Protein AF-A0A954BVI4-F1 (afdb_monomer_lite)

Structure (mmCIF, N/CA/C/O backbone):
data_AF-A0A954BVI4-F1
#
_entry.id   AF-A0A954BVI4-F1
#
loop_
_atom_site.group_PDB
_atom_site.id
_atom_site.type_symbol
_atom_site.label_atom_id
_atom_site.label_alt_id
_atom_site.label_comp_id
_atom_site.label_asym_id
_atom_site.label_entity_id
_atom_site.label_seq_id
_atom_site.pdbx_PDB_ins_code
_atom_site.Cartn_x
_atom_site.Cartn_y
_atom_site.Cartn_z
_atom_site.occupancy
_atom_site.B_iso_or_equiv
_atom_site.auth_seq_id
_atom_site.auth_comp_id
_atom_site.auth_asym_id
_atom_site.auth_atom_id
_atom_site.pdbx_PDB_model_num
ATOM 1 N N . MET A 1 1 ? 35.755 -20.257 39.448 1.00 39.72 1 MET A N 1
ATOM 2 C CA . MET A 1 1 ? 34.969 -21.133 38.552 1.00 39.72 1 MET A CA 1
ATOM 3 C C . MET A 1 1 ? 34.171 -20.247 37.607 1.00 39.72 1 MET A C 1
ATOM 5 O O . MET A 1 1 ? 33.246 -19.582 38.050 1.00 39.72 1 MET A O 1
ATOM 9 N N . ALA A 1 2 ? 34.611 -20.132 36.353 1.00 37.56 2 ALA A N 1
ATOM 10 C CA . ALA A 1 2 ? 34.016 -19.252 35.348 1.00 37.56 2 ALA A CA 1
ATOM 11 C C . ALA A 1 2 ? 32.856 -19.967 34.639 1.00 37.56 2 ALA A C 1
ATOM 13 O O . ALA A 1 2 ? 33.039 -21.068 34.125 1.00 37.56 2 ALA A O 1
ATOM 14 N N . ASN A 1 3 ? 31.670 -19.355 34.627 1.00 36.41 3 ASN A N 1
ATOM 15 C CA . ASN A 1 3 ? 30.489 -19.883 33.948 1.00 36.41 3 ASN A CA 1
ATOM 16 C C . ASN A 1 3 ? 30.244 -19.095 32.653 1.00 36.41 3 ASN A C 1
ATOM 18 O O . ASN A 1 3 ? 29.605 -18.041 32.648 1.00 36.41 3 ASN A O 1
ATOM 22 N N . THR A 1 4 ? 30.805 -19.603 31.559 1.00 42.97 4 THR A N 1
ATOM 23 C CA . THR A 1 4 ? 30.632 -19.095 30.196 1.00 42.97 4 THR A CA 1
ATOM 24 C C . THR A 1 4 ? 29.204 -19.380 29.727 1.00 42.97 4 THR A C 1
ATOM 26 O O . THR A 1 4 ? 28.870 -20.510 29.366 1.00 42.97 4 THR A O 1
ATOM 29 N N . LYS A 1 5 ? 28.336 -18.359 29.725 1.00 44.06 5 LYS A N 1
ATOM 30 C CA . LYS A 1 5 ? 26.999 -18.458 29.122 1.00 44.06 5 LYS A CA 1
ATOM 31 C C . LYS A 1 5 ? 27.143 -18.605 27.607 1.00 44.06 5 LYS A C 1
ATOM 33 O O . LYS A 1 5 ? 27.570 -17.687 26.913 1.00 44.06 5 LYS A O 1
ATOM 38 N N . ARG A 1 6 ? 26.797 -19.801 27.130 1.00 44.50 6 ARG A N 1
ATOM 39 C CA . ARG A 1 6 ? 26.730 -20.205 25.724 1.00 44.50 6 ARG A CA 1
ATOM 40 C C . ARG A 1 6 ? 25.871 -19.228 24.926 1.00 44.50 6 ARG A C 1
ATOM 42 O O . ARG A 1 6 ? 24.659 -19.169 25.101 1.00 44.50 6 ARG A O 1
ATOM 49 N N . THR A 1 7 ? 26.506 -18.507 24.015 1.00 40.97 7 THR A N 1
ATOM 50 C CA . THR A 1 7 ? 25.857 -17.837 22.893 1.00 40.97 7 THR A CA 1
ATOM 51 C C . THR A 1 7 ? 25.281 -18.925 21.983 1.00 40.97 7 THR A C 1
ATOM 53 O O . THR A 1 7 ? 26.032 -19.689 21.377 1.00 40.97 7 THR A O 1
ATOM 56 N N . THR A 1 8 ? 23.959 -19.047 21.890 1.00 40.75 8 THR A N 1
ATOM 57 C CA . THR A 1 8 ? 23.298 -19.878 20.872 1.00 40.75 8 THR A CA 1
ATOM 58 C C . THR A 1 8 ? 23.464 -19.218 19.507 1.00 40.75 8 THR A C 1
ATOM 60 O O . THR A 1 8 ? 22.591 -18.511 19.015 1.00 40.75 8 THR A O 1
ATOM 63 N N . ARG A 1 9 ? 24.633 -19.429 18.903 1.00 43.44 9 ARG A N 1
ATOM 64 C CA . ARG A 1 9 ? 24.940 -19.086 17.517 1.00 43.44 9 ARG A CA 1
ATOM 65 C C . ARG A 1 9 ? 24.363 -20.191 16.631 1.00 43.44 9 ARG A C 1
ATOM 67 O O . ARG A 1 9 ? 25.072 -21.117 16.258 1.00 43.44 9 ARG A O 1
ATOM 74 N N . ILE A 1 10 ? 23.069 -20.119 16.317 1.00 54.81 10 ILE A N 1
ATOM 75 C CA . ILE A 1 10 ? 22.502 -20.896 15.205 1.00 54.81 10 ILE A CA 1
ATOM 76 C C . ILE A 1 10 ? 22.862 -20.144 13.917 1.00 54.81 10 ILE A C 1
ATOM 78 O O . ILE A 1 10 ? 22.032 -19.488 13.306 1.00 54.81 10 ILE A O 1
ATOM 82 N N . LEU A 1 11 ? 24.139 -20.168 13.538 1.00 52.12 11 LEU A N 1
ATOM 83 C CA . LEU A 1 11 ? 24.554 -19.829 12.181 1.00 52.12 11 LEU A CA 1
ATOM 84 C C . LEU A 1 11 ? 24.912 -21.155 11.526 1.00 52.12 11 LEU A C 1
ATOM 86 O O . LEU A 1 11 ? 25.905 -21.769 11.912 1.00 52.12 11 LEU A O 1
ATOM 90 N N . ARG A 1 12 ? 24.064 -21.624 10.603 1.00 56.97 12 ARG A N 1
ATOM 91 C CA . ARG A 1 12 ? 24.375 -22.775 9.746 1.00 56.97 12 ARG A CA 1
ATOM 92 C C . ARG A 1 12 ? 25.484 -22.336 8.781 1.00 56.97 12 ARG A C 1
ATOM 94 O O . ARG A 1 12 ? 25.205 -21.469 7.955 1.00 56.97 12 ARG A O 1
ATOM 101 N N . PRO A 1 13 ? 26.727 -22.830 8.917 1.00 56.44 13 PRO A N 1
ATOM 102 C CA . PRO A 1 13 ? 27.868 -22.316 8.156 1.00 56.44 13 PRO A CA 1
ATOM 103 C C . PRO A 1 13 ? 27.871 -22.740 6.678 1.00 56.44 13 PRO A C 1
ATOM 105 O O . PRO A 1 13 ? 28.740 -22.311 5.929 1.00 56.44 13 PRO A O 1
ATOM 108 N N . ASP A 1 14 ? 26.933 -23.591 6.268 1.00 66.38 14 ASP A N 1
ATOM 109 C CA . ASP A 1 14 ? 26.929 -24.346 5.016 1.00 66.38 14 ASP A CA 1
ATOM 110 C C . ASP A 1 14 ? 25.602 -24.209 4.249 1.00 66.38 14 ASP A C 1
ATOM 112 O O . ASP A 1 14 ? 25.034 -25.183 3.755 1.00 66.38 14 ASP A O 1
ATOM 116 N N . LEU A 1 15 ? 25.077 -22.985 4.144 1.00 61.94 15 LEU A N 1
ATOM 117 C CA . LEU A 1 15 ? 23.937 -22.730 3.263 1.00 61.94 15 LEU A CA 1
ATOM 118 C C . LEU A 1 15 ? 24.319 -23.053 1.804 1.00 61.94 15 LEU A C 1
ATOM 120 O O . LEU A 1 15 ? 25.361 -22.589 1.332 1.00 61.94 15 LEU A O 1
ATOM 124 N N . PRO A 1 16 ? 23.504 -23.843 1.078 1.00 73.00 16 PRO A N 1
ATOM 125 C CA . PRO A 1 16 ? 23.778 -24.148 -0.318 1.00 73.00 16 PRO A CA 1
ATOM 126 C C . PRO A 1 16 ? 23.781 -22.868 -1.159 1.00 73.00 16 PRO A C 1
ATOM 128 O O . PRO A 1 16 ? 23.087 -21.898 -0.844 1.00 73.00 16 PRO A O 1
ATOM 131 N N . ALA A 1 17 ? 24.564 -22.870 -2.240 1.00 68.81 17 ALA A N 1
ATOM 132 C CA . ALA A 1 17 ? 24.705 -21.717 -3.122 1.00 68.81 17 ALA A CA 1
ATOM 133 C C . ALA A 1 17 ? 23.328 -21.179 -3.560 1.00 68.81 17 ALA A C 1
ATOM 135 O O . ALA A 1 17 ? 22.494 -21.923 -4.074 1.00 68.81 17 ALA A O 1
ATOM 136 N N . GLY A 1 18 ? 23.098 -19.884 -3.334 1.00 70.62 18 GLY A N 1
ATOM 137 C CA . GLY A 1 18 ? 21.832 -19.211 -3.641 1.00 70.62 18 GLY A CA 1
ATOM 138 C C . GLY A 1 18 ? 20.830 -19.131 -2.483 1.00 70.62 18 GLY A C 1
ATOM 139 O O . GLY A 1 18 ? 19.813 -18.455 -2.631 1.00 70.62 18 GLY A O 1
ATOM 140 N N . VAL A 1 19 ? 21.101 -19.751 -1.328 1.00 80.56 19 VAL A N 1
ATOM 141 C CA . VAL A 1 19 ? 20.275 -19.581 -0.123 1.00 80.56 19 VAL A CA 1
ATOM 142 C C . VAL A 1 19 ? 20.885 -18.509 0.773 1.00 80.56 19 VAL A C 1
ATOM 144 O O . VAL A 1 19 ? 22.006 -18.650 1.254 1.00 80.56 19 VAL A O 1
ATOM 147 N N . LEU A 1 20 ? 20.125 -17.437 0.999 1.00 82.31 20 LEU A N 1
ATOM 148 C CA . LEU A 1 20 ? 20.515 -16.359 1.903 1.00 82.31 20 LEU A CA 1
ATOM 149 C C . LEU A 1 20 ? 20.600 -16.884 3.337 1.00 82.31 20 LEU A C 1
ATOM 151 O O . LEU A 1 20 ? 19.727 -17.629 3.794 1.00 82.31 20 LEU A O 1
ATOM 155 N N . SER A 1 21 ? 21.615 -16.449 4.076 1.00 89.88 21 SER A N 1
ATOM 156 C CA . SER A 1 21 ? 21.589 -16.578 5.526 1.00 89.88 21 SER A CA 1
ATOM 157 C C . SER A 1 21 ? 20.402 -15.811 6.102 1.00 89.88 21 SER A C 1
ATOM 159 O O . SER A 1 21 ? 19.876 -14.879 5.495 1.00 89.88 21 SER A O 1
ATOM 161 N N . GLN A 1 22 ? 19.983 -16.179 7.313 1.00 89.75 22 GLN A N 1
ATOM 162 C CA . GLN A 1 22 ? 18.878 -15.497 7.987 1.00 89.75 22 GLN A CA 1
ATOM 163 C C . GLN A 1 22 ? 19.108 -13.982 8.074 1.00 89.75 22 GLN A C 1
ATOM 165 O O . GLN A 1 22 ? 18.172 -13.210 7.902 1.00 89.75 22 GLN A O 1
ATOM 170 N N . ARG A 1 23 ? 20.355 -13.560 8.309 1.00 91.25 23 ARG A N 1
ATOM 171 C CA . ARG A 1 23 ? 20.715 -12.144 8.367 1.00 91.25 23 ARG A CA 1
ATOM 172 C C . ARG A 1 23 ? 20.550 -11.462 7.009 1.00 91.25 23 ARG A C 1
ATOM 174 O O . ARG A 1 23 ? 19.876 -10.446 6.938 1.00 91.25 23 ARG A O 1
ATOM 181 N N . GLU A 1 24 ? 21.101 -12.041 5.946 1.00 92.50 24 GLU A N 1
ATOM 182 C CA . GLU A 1 24 ? 20.991 -11.476 4.592 1.00 92.50 24 GLU A CA 1
ATOM 183 C C . GLU A 1 24 ? 19.537 -11.451 4.095 1.00 92.50 24 GLU A C 1
ATOM 185 O O . GLU A 1 24 ? 19.130 -10.534 3.388 1.00 92.50 24 GLU A O 1
ATOM 190 N N . ALA A 1 25 ? 18.728 -12.446 4.473 1.00 91.12 25 ALA A N 1
ATOM 191 C CA . ALA A 1 25 ? 17.307 -12.484 4.144 1.00 91.12 25 ALA A CA 1
ATOM 192 C C . ALA A 1 25 ? 16.522 -11.353 4.826 1.00 91.12 25 ALA A C 1
ATOM 194 O O . ALA A 1 25 ? 15.649 -10.762 4.193 1.00 91.12 25 ALA A O 1
ATOM 195 N N . LEU A 1 26 ? 16.843 -11.044 6.088 1.00 94.56 26 LEU A N 1
ATOM 196 C CA . LEU A 1 26 ? 16.251 -9.919 6.816 1.00 94.56 26 LEU A CA 1
ATOM 197 C C . LEU A 1 26 ? 16.689 -8.579 6.217 1.00 94.56 26 LEU A C 1
ATOM 199 O O . LEU A 1 26 ? 15.836 -7.763 5.898 1.00 94.56 26 LEU A O 1
ATOM 203 N N . GLU A 1 27 ? 17.984 -8.399 5.949 1.00 95.25 27 GLU A N 1
ATOM 204 C CA . GLU A 1 27 ? 18.504 -7.178 5.313 1.00 95.25 27 GLU A CA 1
ATOM 205 C C . GLU A 1 27 ? 17.847 -6.934 3.938 1.00 95.25 27 GLU A C 1
ATOM 207 O O . GLU A 1 27 ? 17.452 -5.815 3.604 1.00 95.25 27 GLU A O 1
ATOM 212 N N . LYS A 1 28 ? 17.647 -8.000 3.151 1.00 93.94 28 LYS A N 1
ATOM 213 C CA . LYS A 1 28 ? 16.921 -7.927 1.877 1.00 93.94 28 LYS A CA 1
ATOM 214 C C . LYS A 1 28 ? 15.446 -7.562 2.058 1.00 93.94 28 LYS A C 1
ATOM 216 O O . LYS A 1 28 ? 14.906 -6.825 1.234 1.00 93.94 28 LYS A O 1
ATOM 221 N N . LEU A 1 29 ? 14.784 -8.101 3.080 1.00 94.81 29 LEU A N 1
ATOM 222 C CA . LEU A 1 29 ? 13.391 -7.776 3.385 1.00 94.81 29 LEU A CA 1
ATOM 223 C C . LEU A 1 29 ? 13.242 -6.299 3.766 1.00 94.81 29 LEU A C 1
ATOM 225 O O . LEU A 1 29 ? 12.329 -5.641 3.267 1.00 94.81 29 LEU A O 1
ATOM 229 N N . ASP A 1 30 ? 14.155 -5.779 4.584 1.00 95.56 30 ASP A N 1
ATOM 230 C CA . ASP A 1 30 ? 14.166 -4.371 4.986 1.00 95.56 30 ASP A CA 1
ATOM 231 C C . ASP A 1 30 ? 14.323 -3.467 3.757 1.00 95.56 30 ASP A C 1
ATOM 233 O O . ASP A 1 30 ? 13.507 -2.574 3.540 1.00 95.56 30 ASP A O 1
ATOM 237 N N . THR A 1 31 ? 15.275 -3.786 2.871 1.00 95.62 31 THR A N 1
ATOM 238 C CA . THR A 1 31 ? 15.479 -3.037 1.615 1.00 95.62 31 THR A CA 1
ATOM 239 C C . THR A 1 31 ? 14.229 -3.053 0.728 1.00 95.62 31 THR A C 1
ATOM 241 O O . THR A 1 31 ? 13.794 -2.012 0.245 1.00 95.62 31 THR A O 1
ATOM 244 N N . LEU A 1 32 ? 13.595 -4.218 0.540 1.00 94.81 32 LEU A N 1
ATOM 245 C CA . LEU A 1 32 ? 12.360 -4.318 -0.250 1.00 94.81 32 LEU A CA 1
ATOM 246 C C . LEU A 1 32 ? 11.206 -3.519 0.368 1.00 94.81 32 LEU A C 1
ATOM 248 O O . LEU A 1 32 ? 10.371 -2.976 -0.356 1.00 94.81 32 LEU A O 1
ATOM 252 N N . THR A 1 33 ? 11.148 -3.458 1.697 1.00 94.38 33 THR A N 1
ATOM 253 C CA . THR A 1 33 ? 10.145 -2.676 2.429 1.00 94.38 33 THR A CA 1
ATOM 254 C C . THR A 1 33 ? 10.354 -1.185 2.207 1.00 94.38 33 THR A C 1
ATOM 256 O O . THR A 1 33 ? 9.409 -0.477 1.856 1.00 94.38 33 THR A O 1
ATOM 259 N N . GLU A 1 34 ? 11.594 -0.713 2.324 1.00 94.12 34 GLU A N 1
ATOM 260 C CA . GLU A 1 34 ? 11.954 0.675 2.037 1.00 94.12 34 GLU A CA 1
ATOM 261 C C . GLU A 1 34 ? 11.628 1.054 0.584 1.00 94.12 34 GLU A C 1
ATOM 263 O O . GLU A 1 34 ? 10.962 2.065 0.346 1.00 94.12 34 GLU A O 1
ATOM 268 N N . ASP A 1 35 ? 11.993 0.209 -0.382 1.00 93.50 35 ASP A N 1
ATOM 269 C CA . ASP A 1 35 ? 11.706 0.434 -1.802 1.00 93.50 35 ASP A CA 1
ATOM 270 C C . ASP A 1 35 ? 10.194 0.499 -2.086 1.00 93.50 35 ASP A C 1
ATOM 272 O O . ASP A 1 35 ? 9.730 1.357 -2.844 1.00 93.50 35 ASP A O 1
ATOM 276 N N . ALA A 1 36 ? 9.393 -0.359 -1.444 1.00 94.44 36 ALA A N 1
ATOM 277 C CA . ALA A 1 36 ? 7.935 -0.344 -1.578 1.00 94.44 36 ALA A CA 1
ATOM 278 C C . ALA A 1 36 ? 7.291 0.918 -0.988 1.00 94.44 36 ALA A C 1
ATOM 280 O O . ALA A 1 36 ? 6.223 1.351 -1.439 1.00 94.44 36 ALA A O 1
ATOM 281 N N . HIS A 1 37 ? 7.927 1.530 0.011 1.00 93.44 37 HIS A N 1
ATOM 282 C CA . HIS A 1 37 ? 7.448 2.760 0.636 1.00 93.44 37 HIS A CA 1
ATOM 283 C C . HIS A 1 37 ? 7.738 4.008 -0.203 1.00 93.44 37 HIS A C 1
ATOM 285 O O . HIS A 1 37 ? 6.995 4.985 -0.113 1.00 93.44 37 HIS A O 1
ATOM 291 N N . VAL A 1 38 ? 8.759 3.964 -1.062 1.00 92.81 38 VAL A N 1
ATOM 292 C CA . VAL A 1 38 ? 9.105 5.065 -1.974 1.00 92.81 38 VAL A CA 1
ATOM 293 C C . VAL A 1 38 ? 8.104 5.200 -3.138 1.00 92.81 38 VAL A C 1
ATOM 295 O O . VAL A 1 38 ? 8.026 6.266 -3.757 1.00 92.81 38 VAL A O 1
ATOM 298 N N . GLY A 1 39 ? 7.312 4.162 -3.432 1.00 92.88 39 GLY A N 1
ATOM 299 C CA . GLY A 1 39 ? 6.227 4.208 -4.418 1.00 92.88 39 GLY A CA 1
ATOM 300 C C . GLY A 1 39 ? 6.705 4.655 -5.804 1.00 92.88 39 GLY A C 1
ATOM 301 O O . GLY A 1 39 ? 7.594 4.051 -6.403 1.00 92.88 39 GLY A O 1
ATOM 302 N N . GLY A 1 40 ? 6.128 5.738 -6.334 1.00 92.44 40 GLY A N 1
ATOM 303 C CA . GLY A 1 40 ? 6.503 6.317 -7.630 1.00 92.44 40 GLY A CA 1
ATOM 304 C C . GLY A 1 40 ? 7.844 7.061 -7.667 1.00 92.44 40 GLY A C 1
ATOM 305 O O . GLY A 1 40 ? 8.200 7.603 -8.719 1.00 92.44 40 GLY A O 1
ATOM 306 N N . GLY A 1 41 ? 8.571 7.125 -6.550 1.00 95.56 41 GLY A N 1
ATOM 307 C CA . GLY A 1 41 ? 9.827 7.859 -6.417 1.00 95.56 41 GLY A CA 1
ATOM 308 C C . GLY A 1 41 ? 9.659 9.226 -5.753 1.00 95.56 41 GLY A C 1
ATOM 309 O O . GLY A 1 41 ? 8.629 9.889 -5.892 1.00 95.56 41 GLY A O 1
ATOM 310 N N . LYS A 1 42 ? 10.725 9.687 -5.083 1.00 95.62 42 LYS A N 1
ATOM 311 C CA . LYS A 1 42 ? 10.753 10.940 -4.302 1.00 95.62 42 LYS A CA 1
ATOM 312 C C . LYS A 1 42 ? 10.245 12.155 -5.082 1.00 95.62 42 LYS A C 1
ATOM 314 O O . LYS A 1 42 ? 9.368 12.856 -4.602 1.00 95.62 42 LYS A O 1
ATOM 319 N N . ALA A 1 43 ? 10.686 12.332 -6.328 1.00 96.50 43 ALA A N 1
ATOM 320 C CA . ALA A 1 43 ? 10.255 13.455 -7.164 1.00 96.50 43 ALA A CA 1
ATOM 321 C C . ALA A 1 43 ? 8.733 13.478 -7.423 1.00 96.50 43 ALA A C 1
ATOM 323 O O . ALA A 1 43 ? 8.127 14.544 -7.537 1.00 96.50 43 ALA A O 1
ATOM 324 N N . ARG A 1 44 ? 8.086 12.307 -7.527 1.00 96.19 44 ARG A N 1
ATOM 325 C CA . ARG A 1 44 ? 6.628 12.228 -7.711 1.00 96.19 44 ARG A CA 1
ATOM 326 C C . ARG A 1 44 ? 5.879 12.457 -6.403 1.00 96.19 44 ARG A C 1
ATOM 328 O O . ARG A 1 44 ? 4.826 13.085 -6.441 1.00 96.19 44 ARG A O 1
ATOM 335 N N . ILE A 1 45 ? 6.433 11.999 -5.279 1.00 96.69 45 ILE A N 1
ATOM 336 C CA . ILE A 1 45 ? 5.922 12.295 -3.934 1.00 96.69 45 ILE A CA 1
ATOM 337 C C . ILE A 1 45 ? 5.977 13.805 -3.669 1.00 96.69 45 ILE A C 1
ATOM 339 O O . ILE A 1 45 ? 4.960 14.401 -3.340 1.00 96.69 45 ILE A O 1
ATOM 343 N N . GLU A 1 46 ? 7.115 14.451 -3.921 1.00 96.94 46 GLU A N 1
ATOM 344 C CA . GLU A 1 46 ? 7.273 15.902 -3.764 1.00 96.94 46 GLU A CA 1
ATOM 345 C C . GLU A 1 46 ? 6.268 16.677 -4.623 1.00 96.94 46 GLU A C 1
ATOM 347 O O . GLU A 1 46 ? 5.633 17.617 -4.150 1.00 96.94 46 GLU A O 1
ATOM 352 N N . LYS A 1 47 ? 6.053 16.253 -5.876 1.00 96.69 47 LYS A N 1
ATOM 353 C CA . LYS A 1 47 ? 5.029 16.849 -6.746 1.00 96.69 47 LYS A CA 1
ATOM 354 C C . LYS A 1 47 ? 3.610 16.657 -6.196 1.00 96.69 47 LYS A C 1
ATOM 356 O O . LYS A 1 47 ? 2.795 17.573 -6.299 1.00 96.69 47 LYS A O 1
ATOM 361 N N . GLN A 1 48 ? 3.308 15.484 -5.639 1.00 95.81 48 GLN A N 1
ATOM 362 C CA . GLN A 1 48 ? 2.021 15.188 -5.001 1.00 95.81 48 GLN A CA 1
ATOM 363 C C . GLN A 1 48 ? 1.785 16.135 -3.811 1.00 95.81 48 GLN A C 1
ATOM 365 O O . GLN A 1 48 ? 0.739 16.783 -3.740 1.00 95.81 48 GLN A O 1
ATOM 370 N N . HIS A 1 49 ? 2.788 16.288 -2.942 1.00 97.75 49 HIS A N 1
ATOM 371 C CA . HIS A 1 49 ? 2.746 17.185 -1.784 1.00 97.75 49 HIS A CA 1
ATOM 372 C C . HIS A 1 49 ? 2.658 18.659 -2.178 1.00 97.75 49 HIS A C 1
ATOM 374 O O . HIS A 1 49 ? 1.860 19.393 -1.600 1.00 97.75 49 HIS A O 1
ATOM 380 N N . ALA A 1 50 ? 3.397 19.094 -3.202 1.00 97.62 50 ALA A N 1
ATOM 381 C CA . ALA A 1 50 ? 3.313 20.456 -3.735 1.00 97.62 50 ALA A CA 1
ATOM 382 C C . ALA A 1 50 ? 1.906 20.796 -4.262 1.00 97.62 50 ALA A C 1
ATOM 384 O O . ALA A 1 50 ? 1.495 21.953 -4.245 1.00 97.62 50 ALA A O 1
ATOM 385 N N . GLY A 1 51 ? 1.148 19.784 -4.694 1.00 95.56 51 GLY A N 1
ATOM 386 C CA . GLY A 1 51 ? -0.266 19.905 -5.051 1.00 95.56 51 GLY A CA 1
ATOM 387 C C . GLY A 1 51 ? -1.235 19.886 -3.862 1.00 95.56 51 GLY A C 1
ATOM 388 O O . GLY A 1 51 ? -2.441 19.803 -4.084 1.00 95.56 51 GLY A O 1
ATOM 389 N N . GLY A 1 52 ? -0.741 19.902 -2.620 1.00 97.00 52 GLY A N 1
ATOM 390 C CA . GLY A 1 52 ? -1.553 19.838 -1.401 1.00 97.00 52 GLY A CA 1
ATOM 391 C C . GLY A 1 52 ? -2.177 18.465 -1.137 1.00 97.00 52 GLY A C 1
ATOM 392 O O . GLY A 1 52 ? -3.133 18.363 -0.370 1.00 97.00 52 GLY A O 1
ATOM 393 N N . LYS A 1 53 ? -1.681 17.404 -1.787 1.00 97.12 53 LYS A N 1
ATOM 394 C CA . LYS A 1 53 ? -2.213 16.046 -1.652 1.00 97.12 53 LYS A CA 1
ATOM 395 C C . LYS A 1 53 ? -1.281 15.177 -0.822 1.00 97.12 53 LYS A C 1
ATOM 397 O O . LYS A 1 53 ? -0.077 15.168 -1.042 1.00 97.12 53 LYS A O 1
ATOM 402 N N . LEU A 1 54 ? -1.866 14.362 0.047 1.00 97.69 54 LEU A N 1
ATOM 403 C CA . LEU A 1 54 ? -1.170 13.256 0.703 1.00 97.69 54 LEU A CA 1
ATOM 404 C C . LEU A 1 54 ? -0.931 12.095 -0.280 1.00 97.69 54 LEU A C 1
ATOM 406 O O . LEU A 1 54 ? -1.702 11.905 -1.234 1.00 97.69 54 LEU A O 1
ATOM 410 N N . THR A 1 55 ? 0.106 11.305 -0.017 1.00 97.69 55 THR A N 1
ATOM 411 C CA . THR A 1 55 ? 0.371 9.996 -0.636 1.00 97.69 55 THR A CA 1
ATOM 412 C C . THR A 1 55 ? -0.628 8.938 -0.154 1.00 97.69 55 THR A C 1
ATOM 414 O O . THR A 1 55 ? -1.361 9.138 0.816 1.00 97.69 55 THR A O 1
ATOM 417 N N . ALA A 1 56 ? -0.655 7.779 -0.819 1.00 97.94 56 ALA A N 1
ATOM 418 C CA . ALA A 1 56 ? -1.520 6.663 -0.435 1.00 97.94 56 ALA A CA 1
ATOM 419 C C . ALA A 1 56 ? -1.276 6.191 1.013 1.00 97.94 56 ALA A C 1
ATOM 421 O O . ALA A 1 56 ? -2.228 6.027 1.775 1.00 97.94 56 ALA A O 1
ATOM 422 N N . ARG A 1 57 ? -0.007 6.032 1.413 1.00 97.31 57 ARG A N 1
ATOM 423 C CA . ARG A 1 57 ? 0.373 5.577 2.764 1.00 97.31 57 ARG A CA 1
ATOM 424 C C . ARG A 1 57 ? 0.057 6.617 3.832 1.00 97.31 57 ARG A C 1
ATOM 426 O O . ARG A 1 57 ? -0.465 6.261 4.878 1.00 97.31 57 ARG A O 1
ATOM 433 N N . GLU A 1 58 ? 0.291 7.898 3.555 1.00 97.88 58 GLU A N 1
ATOM 434 C CA . GLU A 1 58 ? -0.064 8.978 4.486 1.00 97.88 58 GLU A CA 1
ATOM 435 C C . GLU A 1 58 ? -1.575 9.039 4.748 1.00 97.88 58 GLU A C 1
ATOM 437 O O . GLU A 1 58 ? -1.985 9.231 5.888 1.00 97.88 58 GLU A O 1
ATOM 442 N N . ARG A 1 59 ? -2.416 8.817 3.725 1.00 98.44 59 ARG A N 1
ATOM 443 C CA . ARG A 1 59 ? -3.882 8.756 3.896 1.00 98.44 59 ARG A CA 1
ATOM 444 C C . ARG A 1 59 ? -4.309 7.595 4.793 1.00 98.44 59 ARG A C 1
ATOM 446 O O . ARG A 1 59 ? -5.184 7.774 5.634 1.00 98.44 59 ARG A O 1
ATOM 453 N N . ILE A 1 60 ? -3.692 6.426 4.620 1.00 98.44 60 ILE A N 1
ATOM 454 C CA . ILE A 1 60 ? -3.956 5.250 5.459 1.00 98.44 60 ILE A CA 1
ATOM 455 C C . ILE A 1 60 ? -3.500 5.504 6.898 1.00 98.44 60 ILE A C 1
ATOM 457 O O . ILE A 1 60 ? -4.277 5.284 7.821 1.00 98.44 60 ILE A O 1
ATOM 461 N N . ASN A 1 61 ? -2.290 6.030 7.090 1.00 97.81 61 ASN A N 1
ATOM 462 C CA . ASN A 1 61 ? -1.758 6.340 8.417 1.00 97.81 61 ASN A CA 1
ATOM 463 C C . ASN A 1 61 ? -2.585 7.401 9.153 1.00 97.81 61 ASN A C 1
ATOM 465 O O . ASN A 1 61 ? -2.662 7.365 10.373 1.00 97.81 61 ASN A O 1
ATOM 469 N N . LEU A 1 62 ? -3.209 8.335 8.428 1.00 98.12 62 LEU A N 1
ATOM 470 C CA . LEU A 1 62 ? -4.114 9.323 9.015 1.00 98.12 62 LEU A CA 1
ATOM 471 C C . LEU A 1 62 ? -5.468 8.717 9.421 1.00 98.12 62 LEU A C 1
ATOM 473 O O . LEU A 1 62 ? -6.099 9.191 10.362 1.00 98.12 62 LEU A O 1
ATOM 477 N N . LEU A 1 63 ? -5.938 7.709 8.684 1.00 98.44 63 LEU A N 1
ATOM 478 C CA . LEU A 1 63 ? -7.203 7.025 8.948 1.00 98.44 63 LEU A CA 1
ATOM 479 C C . LEU A 1 63 ? -7.094 6.040 10.116 1.00 98.44 63 LEU A C 1
ATOM 481 O O . LEU A 1 63 ? -8.020 5.943 10.920 1.00 98.44 63 LEU A O 1
ATOM 485 N N . CYS A 1 64 ? -6.020 5.254 10.141 1.00 98.62 64 CYS A N 1
ATOM 486 C CA . CYS A 1 64 ? -5.847 4.160 11.082 1.00 98.62 64 CYS A CA 1
ATOM 487 C C . CYS A 1 64 ? -5.302 4.639 12.430 1.00 98.62 64 CYS A C 1
ATOM 489 O O . CYS A 1 64 ? -4.516 5.579 12.506 1.00 98.62 64 CYS A O 1
ATOM 491 N N . ASP A 1 65 ? -5.666 3.925 13.493 1.00 98.69 65 ASP A N 1
ATOM 492 C CA . ASP A 1 65 ? -5.050 4.078 14.804 1.00 98.69 65 ASP A CA 1
ATOM 493 C C . ASP A 1 65 ? -3.531 3.845 14.676 1.00 98.69 65 ASP A C 1
ATOM 495 O O . ASP A 1 65 ? -3.087 2.967 13.923 1.00 98.69 65 ASP A O 1
ATOM 499 N N . GLU A 1 66 ? -2.732 4.619 15.409 1.00 98.06 66 GLU A N 1
ATOM 500 C CA . GLU A 1 66 ? -1.270 4.594 15.311 1.00 98.06 66 GLU A CA 1
ATOM 501 C C . GLU A 1 66 ? -0.703 3.174 15.491 1.00 98.06 66 GLU A C 1
ATOM 503 O O . GLU A 1 66 ? -1.061 2.450 16.420 1.00 98.06 66 GLU A O 1
ATOM 508 N N . GLY A 1 67 ? 0.167 2.758 14.564 1.00 97.69 67 GLY A N 1
ATOM 509 C CA . GLY A 1 67 ? 0.810 1.440 14.585 1.00 97.69 67 GLY A CA 1
ATOM 510 C C . GLY A 1 67 ? -0.117 0.250 14.303 1.00 97.69 67 GLY A C 1
ATOM 511 O O . GLY A 1 67 ? 0.325 -0.888 14.422 1.00 97.69 67 GLY A O 1
ATOM 512 N N . SER A 1 68 ? -1.385 0.479 13.940 1.00 98.50 68 SER A N 1
ATOM 513 C CA . SER A 1 68 ? -2.351 -0.609 13.724 1.00 98.50 68 SER A CA 1
ATOM 514 C C . SER A 1 68 ? -2.411 -1.146 12.295 1.00 98.50 68 SER A C 1
ATOM 516 O O . SER A 1 68 ? -3.002 -2.202 12.083 1.00 98.50 68 SER A O 1
ATOM 518 N N . PHE A 1 69 ? -1.865 -0.419 11.316 1.00 98.56 69 PHE A N 1
ATOM 519 C CA . PHE A 1 69 ? -1.946 -0.801 9.909 1.00 98.56 69 PHE A CA 1
ATOM 520 C C . PHE A 1 69 ? -0.929 -1.892 9.558 1.00 98.56 69 PHE A C 1
ATOM 522 O O . PHE A 1 69 ? 0.278 -1.707 9.705 1.00 98.56 69 PHE A O 1
ATOM 529 N N . GLU A 1 70 ? -1.430 -3.000 9.024 1.00 98.06 70 GLU A N 1
ATOM 530 C CA . GLU A 1 70 ? -0.657 -4.104 8.471 1.00 98.06 70 GLU A CA 1
ATOM 531 C C . GLU A 1 70 ? -0.880 -4.162 6.955 1.00 98.06 70 GLU A C 1
ATOM 533 O O . GLU A 1 70 ? -1.985 -4.439 6.468 1.00 98.06 70 GLU A O 1
ATOM 538 N N . GLU A 1 71 ? 0.177 -3.879 6.191 1.00 98.19 71 GLU A N 1
ATOM 539 C CA . GLU A 1 71 ? 0.118 -3.904 4.733 1.00 98.19 71 GLU A CA 1
ATOM 540 C C . GLU A 1 71 ? 0.125 -5.340 4.191 1.00 98.19 71 GLU A C 1
ATOM 542 O O . GLU A 1 71 ? 0.897 -6.201 4.611 1.00 98.19 71 GLU A O 1
ATOM 547 N N . ILE A 1 72 ? -0.712 -5.577 3.186 1.00 98.25 72 ILE A N 1
ATOM 548 C CA . ILE A 1 72 ? -0.834 -6.837 2.461 1.00 98.25 72 ILE A CA 1
ATOM 549 C C . ILE A 1 72 ? -0.354 -6.614 1.025 1.00 98.25 72 ILE A C 1
ATOM 551 O O . ILE A 1 72 ? -0.704 -5.622 0.383 1.00 98.25 72 ILE A O 1
ATOM 555 N N . ASP A 1 73 ? 0.413 -7.573 0.495 1.00 97.62 73 ASP A N 1
ATOM 556 C CA . ASP A 1 73 ? 0.906 -7.581 -0.889 1.00 97.62 73 ASP A CA 1
ATOM 557 C C . ASP A 1 73 ? 1.804 -6.373 -1.255 1.00 97.62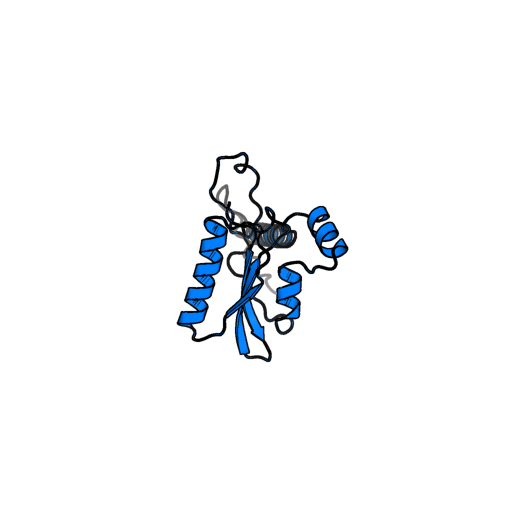 73 ASP A C 1
ATOM 559 O O . ASP A 1 73 ? 1.816 -5.914 -2.403 1.00 97.62 73 ASP A O 1
ATOM 563 N N . ALA A 1 74 ? 2.586 -5.862 -0.296 1.00 97.31 74 ALA A N 1
ATOM 564 C CA . ALA A 1 74 ? 3.500 -4.726 -0.480 1.00 97.31 74 ALA A CA 1
ATOM 565 C C . ALA A 1 74 ? 4.519 -4.934 -1.620 1.00 97.31 74 ALA A C 1
ATOM 567 O O . ALA A 1 74 ? 4.880 -3.990 -2.314 1.00 97.31 74 ALA A O 1
ATOM 568 N N . PHE A 1 75 ? 4.943 -6.181 -1.863 1.00 97.12 75 PHE A N 1
ATOM 569 C CA . PHE A 1 75 ? 5.990 -6.517 -2.841 1.00 97.12 75 PHE A CA 1
ATOM 570 C C . PHE A 1 75 ? 5.465 -7.011 -4.194 1.00 97.12 75 PHE A C 1
ATOM 572 O O . PHE A 1 75 ? 6.243 -7.429 -5.052 1.00 97.12 75 PHE A O 1
ATOM 579 N N . VAL A 1 76 ? 4.146 -7.006 -4.401 1.00 96.62 76 VAL A N 1
ATOM 580 C CA . VAL A 1 76 ? 3.557 -7.416 -5.682 1.00 96.62 76 VAL A CA 1
ATOM 581 C C . VAL A 1 76 ? 3.970 -6.440 -6.783 1.00 96.62 76 VAL A C 1
ATOM 583 O O . VAL A 1 76 ? 3.969 -5.232 -6.586 1.00 96.62 76 VAL A O 1
ATOM 586 N N . THR A 1 77 ? 4.287 -6.972 -7.959 1.00 96.25 77 THR A N 1
ATOM 587 C CA . THR A 1 77 ? 4.577 -6.202 -9.176 1.00 96.25 77 THR A CA 1
ATOM 588 C C . THR A 1 77 ? 3.698 -6.707 -10.313 1.00 96.25 77 THR A C 1
ATOM 590 O O . THR A 1 77 ? 3.235 -7.852 -10.273 1.00 96.25 77 THR A O 1
ATOM 593 N N . HIS A 1 78 ? 3.456 -5.885 -11.337 1.00 94.12 78 HIS A N 1
ATOM 594 C CA . HIS A 1 78 ? 2.779 -6.371 -12.538 1.00 94.12 78 HIS A CA 1
ATOM 595 C C . HIS A 1 78 ? 3.619 -7.423 -13.287 1.00 94.12 78 HIS A C 1
ATOM 597 O O . HIS A 1 78 ? 4.850 -7.471 -13.234 1.00 94.12 78 HIS A O 1
ATOM 603 N N . ASN A 1 79 ? 2.926 -8.255 -14.055 1.00 91.81 79 ASN A N 1
ATOM 604 C CA . ASN A 1 79 ? 3.458 -9.312 -14.922 1.00 91.81 79 ASN A CA 1
ATOM 605 C C . ASN A 1 79 ? 3.573 -8.892 -16.402 1.00 91.81 79 ASN A C 1
ATOM 607 O O . ASN A 1 79 ? 4.017 -9.690 -17.222 1.00 91.81 79 ASN A O 1
ATOM 611 N N . VAL A 1 80 ? 3.195 -7.659 -16.754 1.00 91.19 80 VAL A N 1
ATOM 612 C CA . VAL A 1 80 ? 3.258 -7.147 -18.134 1.00 91.19 80 VAL A CA 1
ATOM 613 C C . VAL A 1 80 ? 4.706 -6.951 -18.603 1.00 91.19 80 VAL A C 1
ATOM 615 O O . VAL A 1 80 ? 5.489 -6.276 -17.937 1.00 91.19 80 VAL A O 1
ATOM 618 N N . SER A 1 81 ? 5.046 -7.510 -19.768 1.00 89.69 81 SER A N 1
ATOM 619 C CA . SER A 1 81 ? 6.340 -7.330 -20.453 1.00 89.69 81 SER A CA 1
ATOM 620 C C . SER A 1 81 ? 6.263 -6.436 -21.700 1.00 89.69 81 SER A C 1
ATOM 622 O O . SER A 1 81 ? 7.291 -6.023 -22.231 1.00 89.69 81 SER A O 1
ATOM 624 N N . ALA A 1 82 ? 5.058 -6.116 -22.171 1.00 87.94 82 ALA A N 1
ATOM 625 C CA . ALA A 1 82 ? 4.829 -5.255 -23.328 1.00 87.94 82 ALA A CA 1
ATOM 626 C C . ALA A 1 82 ? 4.873 -3.753 -22.965 1.00 87.94 82 ALA A C 1
ATOM 628 O O . ALA A 1 82 ? 5.027 -3.376 -21.803 1.00 87.94 82 ALA A O 1
ATOM 629 N N . TYR A 1 83 ? 4.744 -2.887 -23.978 1.00 84.06 83 TYR A N 1
ATOM 630 C CA . TYR A 1 83 ? 4.568 -1.429 -23.832 1.00 84.06 83 TYR A CA 1
ATOM 631 C C . TYR A 1 83 ? 5.670 -0.702 -23.036 1.00 84.06 83 TYR A C 1
ATOM 633 O O . TYR A 1 83 ? 5.437 0.351 -22.445 1.00 84.06 83 TYR A O 1
ATOM 641 N N . GLY A 1 84 ? 6.887 -1.256 -23.008 1.00 85.50 84 GLY A N 1
ATOM 642 C CA . GLY A 1 84 ? 8.015 -0.676 -22.271 1.00 85.50 84 GLY A CA 1
ATOM 643 C C . GLY A 1 84 ? 7.885 -0.774 -20.746 1.00 85.50 84 GLY A C 1
ATOM 644 O O . GLY A 1 84 ? 8.515 0.009 -20.030 1.00 85.50 84 GLY A O 1
ATOM 645 N N . LEU A 1 85 ? 7.060 -1.704 -20.249 1.00 87.12 85 LEU A N 1
ATOM 646 C CA . LEU A 1 85 ? 6.869 -1.955 -18.818 1.00 87.12 85 LEU A CA 1
ATOM 647 C C . LEU A 1 85 ? 7.754 -3.079 -18.265 1.00 87.12 85 LEU A C 1
ATOM 649 O O . LEU A 1 85 ? 7.860 -3.199 -17.050 1.00 87.12 85 LEU A O 1
ATOM 653 N N . ALA A 1 86 ? 8.431 -3.858 -19.117 1.00 89.25 86 ALA A N 1
ATOM 654 C CA . ALA A 1 86 ? 9.247 -5.002 -18.695 1.00 89.25 86 ALA A CA 1
ATOM 655 C C . ALA A 1 86 ? 10.215 -4.678 -17.539 1.00 89.25 86 ALA A C 1
ATOM 657 O O . ALA A 1 86 ? 10.294 -5.446 -16.579 1.00 89.25 86 ALA A O 1
ATOM 658 N N . ASP A 1 87 ? 10.869 -3.515 -17.601 1.00 89.12 87 ASP A N 1
ATOM 659 C CA . ASP A 1 87 ? 11.876 -3.081 -16.623 1.00 89.12 87 ASP A CA 1
ATOM 660 C C . ASP A 1 87 ? 11.318 -2.148 -15.535 1.00 89.12 87 ASP A C 1
ATOM 662 O O . ASP A 1 87 ? 12.019 -1.783 -14.593 1.00 89.12 87 ASP A O 1
ATOM 666 N N . LYS A 1 88 ? 10.050 -1.734 -15.638 1.00 90.06 88 LYS A N 1
ATOM 667 C CA . LYS A 1 88 ? 9.427 -0.772 -14.720 1.00 90.06 88 LYS A CA 1
ATOM 668 C C . LYS A 1 88 ? 8.500 -1.494 -13.761 1.00 90.06 88 LYS A C 1
ATOM 670 O O . LYS A 1 88 ? 7.297 -1.426 -13.932 1.00 90.06 88 LYS A O 1
ATOM 675 N N . LYS A 1 89 ? 9.043 -2.145 -12.735 1.00 92.88 89 LYS A N 1
ATOM 676 C CA . LYS A 1 89 ? 8.260 -2.956 -11.786 1.00 92.88 89 LYS A CA 1
ATOM 677 C C . LYS A 1 89 ? 8.215 -2.342 -10.383 1.00 92.88 89 LYS A C 1
ATOM 679 O O . LYS A 1 89 ? 8.867 -2.865 -9.482 1.00 92.88 89 LYS A O 1
ATOM 684 N N . PRO A 1 90 ? 7.481 -1.232 -10.178 1.00 93.88 90 PRO A N 1
ATOM 685 C CA . PRO A 1 90 ? 7.323 -0.662 -8.848 1.00 93.88 90 PRO A CA 1
ATOM 686 C C . PRO A 1 90 ? 6.613 -1.663 -7.931 1.00 93.88 90 PRO A C 1
ATOM 688 O O . PRO A 1 90 ? 5.619 -2.287 -8.321 1.00 93.88 90 PRO A O 1
ATOM 691 N N . LEU A 1 91 ? 7.128 -1.810 -6.713 1.00 96.75 91 LEU A N 1
ATOM 692 C CA . LEU A 1 91 ? 6.521 -2.649 -5.686 1.00 96.75 91 LEU A CA 1
ATOM 693 C C . LEU A 1 91 ? 5.150 -2.079 -5.285 1.00 96.75 91 LEU A C 1
ATOM 695 O O . LEU A 1 91 ? 4.911 -0.872 -5.309 1.00 96.75 91 LEU A O 1
ATOM 699 N N . GLY A 1 92 ? 4.218 -2.977 -4.988 1.00 95.00 92 GLY A N 1
ATOM 700 C CA . GLY A 1 92 ? 2.826 -2.681 -4.666 1.00 95.00 92 GLY A CA 1
ATOM 701 C C . GLY A 1 92 ? 1.913 -2.505 -5.885 1.00 95.00 92 GLY A C 1
ATOM 702 O O . GLY A 1 92 ? 0.695 -2.497 -5.711 1.00 95.00 92 GLY A O 1
ATOM 703 N N . ASP A 1 93 ? 2.476 -2.393 -7.095 1.00 96.25 93 ASP A N 1
ATOM 704 C CA . ASP A 1 93 ? 1.782 -2.153 -8.372 1.00 96.25 93 ASP A CA 1
ATOM 705 C C . ASP A 1 93 ? 0.856 -0.918 -8.365 1.00 96.25 93 ASP A C 1
ATOM 707 O O . ASP A 1 93 ? -0.088 -0.833 -9.141 1.00 96.25 93 ASP A O 1
ATOM 711 N N . GLY A 1 94 ? 1.123 0.070 -7.505 1.00 96.12 94 GLY A N 1
ATOM 712 C CA . GLY A 1 94 ? 0.393 1.344 -7.458 1.00 96.12 94 GLY A CA 1
ATOM 713 C C . GLY A 1 94 ? -0.892 1.352 -6.633 1.00 96.12 94 GLY A C 1
ATOM 714 O O . GLY A 1 94 ? -1.683 2.288 -6.738 1.00 96.12 94 GLY A O 1
ATOM 715 N N . VAL A 1 95 ? -1.094 0.349 -5.781 1.00 98.25 95 VAL A N 1
ATOM 716 C CA . VAL A 1 95 ? -2.125 0.376 -4.741 1.00 98.25 95 VAL A CA 1
ATOM 717 C C . VAL A 1 95 ? -1.563 -0.170 -3.434 1.00 98.25 95 VAL A C 1
ATOM 719 O O . VAL A 1 95 ? -0.937 -1.231 -3.400 1.00 98.25 95 VAL A O 1
ATOM 722 N N . VAL A 1 96 ? -1.799 0.558 -2.349 1.00 98.56 96 VAL A N 1
ATOM 723 C CA . VAL A 1 96 ? -1.509 0.111 -0.984 1.00 98.56 96 VAL A CA 1
ATOM 724 C C . VAL A 1 96 ? -2.771 -0.542 -0.445 1.00 98.56 96 VAL A C 1
ATOM 726 O O . VAL A 1 96 ? -3.851 0.033 -0.547 1.00 98.56 96 VAL A O 1
ATOM 729 N N . THR A 1 97 ? -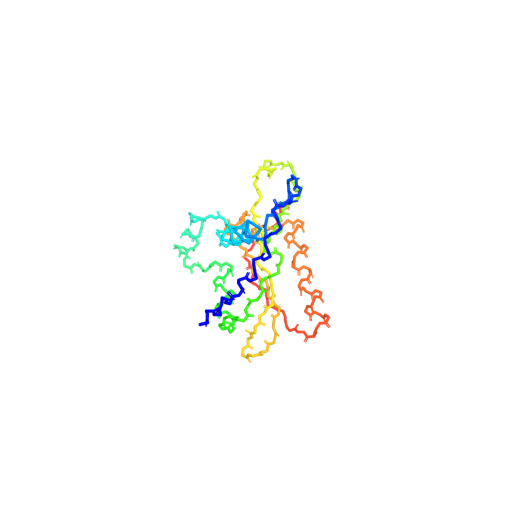2.654 -1.746 0.099 1.00 98.81 97 THR A N 1
ATOM 730 C CA . THR A 1 97 ? -3.786 -2.542 0.591 1.00 98.81 97 THR A CA 1
ATOM 731 C C . THR A 1 97 ? -3.442 -3.135 1.939 1.00 98.81 97 THR A C 1
ATOM 733 O O . THR A 1 97 ? -2.293 -3.507 2.150 1.00 98.81 97 THR A O 1
ATOM 736 N N . GLY A 1 98 ? -4.408 -3.278 2.838 1.00 98.56 98 GLY A N 1
ATOM 737 C CA . GLY A 1 98 ? -4.147 -3.914 4.123 1.00 98.56 98 GLY A CA 1
ATOM 738 C C . GLY A 1 98 ? -5.333 -3.900 5.070 1.00 98.56 98 GLY A C 1
ATOM 739 O O . GLY A 1 98 ? -6.476 -3.655 4.673 1.00 98.56 98 GLY A O 1
ATOM 740 N N . VAL A 1 99 ? -5.030 -4.164 6.332 1.00 98.62 99 VAL A N 1
ATOM 741 C CA . VAL A 1 99 ? -5.973 -4.126 7.448 1.00 98.62 99 VAL A CA 1
ATOM 742 C C . VAL A 1 99 ? -5.410 -3.220 8.533 1.00 98.62 99 VAL A C 1
ATOM 744 O O . VAL A 1 99 ? -4.210 -3.199 8.768 1.00 98.62 99 VAL A O 1
ATOM 747 N N . GLY A 1 100 ? -6.265 -2.442 9.179 1.00 98.50 100 GLY A N 1
ATOM 748 C CA . GLY A 1 100 ? -5.890 -1.612 10.316 1.00 98.50 100 GLY A CA 1
ATOM 749 C C . GLY A 1 100 ? -7.017 -1.522 11.328 1.00 98.50 100 GLY A C 1
ATOM 750 O O . GLY A 1 100 ? -8.008 -2.258 11.249 1.00 98.50 100 GLY A O 1
ATOM 751 N N . ARG A 1 101 ? -6.885 -0.602 12.283 1.00 98.75 101 ARG A N 1
ATOM 752 C CA . ARG A 1 101 ? -7.952 -0.276 13.233 1.00 98.75 101 ARG A CA 1
ATOM 753 C C . ARG A 1 101 ? -8.387 1.170 13.079 1.00 98.75 101 ARG A C 1
ATOM 755 O O . ARG A 1 101 ? -7.564 2.024 12.787 1.00 98.75 101 ARG A O 1
ATOM 762 N N . VAL A 1 102 ? -9.677 1.430 13.257 1.00 98.62 102 VAL A N 1
ATOM 763 C CA . VAL A 1 102 ? -10.239 2.782 13.356 1.00 98.62 102 VAL A CA 1
ATOM 764 C C . VAL A 1 102 ? -11.086 2.822 14.618 1.00 98.62 102 VAL A C 1
ATOM 766 O O . VAL A 1 102 ? -12.080 2.094 14.719 1.00 98.62 102 VAL A O 1
ATOM 769 N N . TYR A 1 103 ? -10.672 3.621 15.601 1.00 97.94 103 TYR A N 1
ATOM 770 C CA . TYR A 1 103 ? -11.276 3.634 16.937 1.00 97.94 103 TYR A CA 1
ATOM 771 C C . TYR A 1 103 ? -11.331 2.226 17.559 1.00 97.94 103 TYR A C 1
ATOM 773 O O . TYR A 1 103 ? -12.356 1.787 18.088 1.00 97.94 103 TYR A O 1
ATOM 781 N N . GLY A 1 104 ? -10.238 1.473 17.427 1.00 98.25 104 GLY A N 1
ATOM 782 C CA . GLY A 1 104 ? -10.068 0.117 17.941 1.00 98.25 104 GLY A CA 1
ATOM 783 C C . GLY A 1 104 ? -10.758 -0.985 17.131 1.00 98.25 104 GLY A C 1
ATOM 784 O O . GLY A 1 104 ? -10.544 -2.165 17.426 1.00 98.25 104 GLY A O 1
ATOM 785 N N . ARG A 1 105 ? -11.555 -0.649 16.110 1.00 98.44 105 ARG A N 1
ATOM 786 C CA . ARG A 1 105 ? -12.341 -1.610 15.315 1.00 98.44 105 ARG A CA 1
ATOM 787 C C . ARG A 1 105 ? -11.600 -2.001 14.033 1.00 98.44 105 ARG A C 1
ATOM 789 O O . ARG A 1 105 ? -11.079 -1.104 13.377 1.00 98.44 105 ARG A O 1
ATOM 796 N N . PRO A 1 106 ? -11.567 -3.291 13.648 1.00 98.19 106 PRO A N 1
ATOM 797 C CA . PRO A 1 106 ? -10.873 -3.725 12.438 1.00 98.19 106 PRO A CA 1
ATOM 798 C C . PRO A 1 106 ? -11.529 -3.145 11.182 1.00 98.19 106 PRO A C 1
ATOM 800 O O . PRO A 1 106 ? -12.754 -3.173 11.043 1.00 98.19 106 PRO A O 1
ATOM 803 N N . VAL A 1 107 ? -10.706 -2.637 10.267 1.00 98.69 107 VAL A N 1
ATOM 804 C CA . VAL A 1 107 ? -11.124 -2.073 8.980 1.00 98.69 107 VAL A CA 1
ATOM 805 C C . VAL A 1 107 ? -10.138 -2.511 7.904 1.00 98.69 107 VAL A C 1
ATOM 807 O O . VAL A 1 107 ? -8.926 -2.404 8.079 1.00 98.69 107 VAL A O 1
ATOM 810 N N . TYR A 1 108 ? -10.659 -2.985 6.777 1.00 98.81 108 TYR A N 1
ATOM 811 C CA . TYR A 1 108 ? -9.867 -3.202 5.571 1.00 98.81 108 TYR A CA 1
ATOM 812 C C . TYR A 1 108 ? -9.742 -1.900 4.795 1.00 98.81 108 TYR A C 1
ATOM 814 O O . TYR A 1 108 ? -10.686 -1.112 4.725 1.00 98.81 108 TYR A O 1
ATOM 822 N N . VAL A 1 109 ? -8.588 -1.663 4.186 1.00 98.81 109 VAL A N 1
ATOM 823 C CA . VAL A 1 109 ? -8.346 -0.414 3.468 1.00 98.81 109 VAL A CA 1
ATOM 824 C C . VAL A 1 109 ? -7.529 -0.640 2.208 1.00 98.81 109 VAL A C 1
ATOM 826 O O . VAL A 1 109 ? -6.589 -1.437 2.192 1.00 98.81 109 VAL A O 1
ATOM 829 N N . PHE A 1 110 ? -7.880 0.091 1.150 1.00 98.69 110 PHE A N 1
ATOM 830 C CA . PHE A 1 110 ? -6.974 0.343 0.036 1.00 98.69 110 PHE A CA 1
ATOM 831 C C . PHE A 1 110 ? -6.821 1.832 -0.234 1.00 98.69 110 PHE A C 1
ATOM 833 O O . PHE A 1 110 ? -7.762 2.612 -0.087 1.00 98.69 110 PHE A O 1
ATOM 840 N N . ALA A 1 111 ? -5.640 2.212 -0.705 1.00 98.50 111 ALA A N 1
ATOM 841 C CA . ALA A 1 111 ? -5.369 3.534 -1.230 1.00 98.50 111 ALA A CA 1
ATOM 842 C C . ALA A 1 111 ? -4.612 3.434 -2.550 1.00 98.50 111 ALA A C 1
ATOM 844 O O . ALA A 1 111 ? -3.544 2.827 -2.636 1.00 98.50 111 ALA A O 1
ATOM 845 N N . GLN A 1 112 ? -5.187 4.036 -3.583 1.00 98.31 112 GLN A N 1
ATOM 846 C CA . GLN A 1 112 ? -4.595 4.098 -4.911 1.00 98.31 112 GLN A CA 1
ATOM 847 C C . GLN A 1 112 ? -3.457 5.128 -4.902 1.00 98.31 112 GLN A C 1
ATOM 849 O O . GLN A 1 112 ? -3.629 6.246 -4.410 1.00 98.31 112 GLN A O 1
ATOM 854 N N . ASP A 1 113 ? -2.280 4.745 -5.398 1.00 97.62 113 ASP A N 1
ATOM 855 C CA . ASP A 1 113 ? -1.090 5.592 -5.383 1.00 97.62 113 ASP A CA 1
ATOM 856 C C . ASP A 1 113 ? -0.897 6.286 -6.733 1.00 97.62 113 ASP A C 1
ATOM 858 O O . ASP A 1 113 ? -0.356 5.723 -7.688 1.00 97.62 113 ASP A O 1
ATOM 862 N N . PHE A 1 114 ? -1.305 7.555 -6.794 1.00 96.31 114 PHE A N 1
ATOM 863 C CA . PHE A 1 114 ? -1.184 8.381 -7.993 1.00 96.31 114 PHE A CA 1
ATOM 864 C C . PHE A 1 114 ? 0.274 8.570 -8.454 1.00 96.31 114 PHE A C 1
ATOM 866 O O . PHE A 1 114 ? 0.534 8.843 -9.629 1.00 96.31 114 PHE A O 1
ATOM 873 N N . THR A 1 115 ? 1.255 8.394 -7.562 1.00 96.44 115 THR A N 1
ATOM 874 C CA . THR A 1 115 ? 2.673 8.509 -7.921 1.00 96.44 115 THR A CA 1
ATOM 875 C C . THR A 1 115 ? 3.133 7.340 -8.801 1.00 96.44 115 THR A C 1
ATOM 877 O O . THR A 1 115 ? 4.047 7.498 -9.618 1.00 96.44 115 THR A O 1
ATOM 880 N N . VAL A 1 116 ? 2.462 6.187 -8.736 1.00 96.00 116 VAL A N 1
ATOM 881 C CA . VAL A 1 116 ? 2.783 4.984 -9.511 1.00 96.00 116 VAL A CA 1
ATOM 882 C C . VAL A 1 116 ? 1.866 4.892 -10.728 1.00 96.00 116 VAL A C 1
ATOM 884 O O . VAL A 1 116 ? 0.659 4.731 -10.605 1.00 96.00 116 VAL A O 1
ATOM 887 N N . PHE A 1 117 ? 2.436 5.015 -11.932 1.00 93.62 117 PHE A N 1
ATOM 888 C CA . PHE A 1 117 ? 1.693 4.994 -13.207 1.00 93.62 117 PHE A CA 1
ATOM 889 C C . PHE A 1 117 ? 0.434 5.892 -13.248 1.00 93.62 117 PHE A C 1
ATOM 891 O O . PHE A 1 117 ? -0.547 5.549 -13.910 1.00 93.62 117 PHE A O 1
ATOM 898 N N . GLY A 1 118 ? 0.433 7.021 -12.527 1.00 92.12 118 GLY A N 1
ATOM 899 C CA . GLY A 1 118 ? -0.737 7.903 -12.439 1.00 92.12 118 GLY A CA 1
ATOM 900 C C . GLY A 1 118 ? -1.932 7.270 -11.718 1.00 92.12 118 GLY A C 1
ATOM 901 O O . GLY A 1 118 ? -3.068 7.608 -12.027 1.00 92.12 118 GLY A O 1
ATOM 902 N N . GLY A 1 119 ? -1.705 6.285 -10.843 1.00 91.50 119 GLY A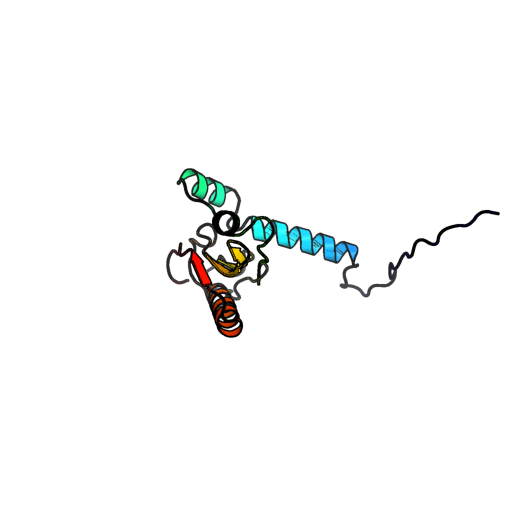 N 1
ATOM 903 C CA . GLY A 1 119 ? -2.759 5.562 -10.128 1.00 91.50 119 GLY A CA 1
ATOM 904 C C . GLY A 1 119 ? -3.619 4.664 -11.019 1.00 91.50 119 GLY A C 1
ATOM 905 O O . GLY A 1 119 ? -4.685 4.221 -10.592 1.00 91.50 119 GLY A O 1
ATOM 906 N N . SER A 1 120 ? -3.204 4.418 -12.266 1.00 93.94 120 SER A N 1
ATOM 907 C CA . SER A 1 120 ? -3.947 3.554 -13.188 1.00 93.94 120 SER A CA 1
ATOM 908 C C . SER A 1 120 ? -4.148 2.141 -12.614 1.00 93.94 120 SER A C 1
ATOM 910 O O . SER A 1 120 ? -3.416 1.707 -11.727 1.00 93.94 120 SER A O 1
ATOM 912 N N . LEU A 1 121 ? -5.151 1.413 -13.089 1.00 94.44 121 LEU A N 1
ATOM 913 C CA . LEU A 1 121 ? -5.480 0.062 -12.640 1.00 94.44 121 LEU A CA 1
ATOM 914 C C . LEU A 1 121 ? -4.949 -0.957 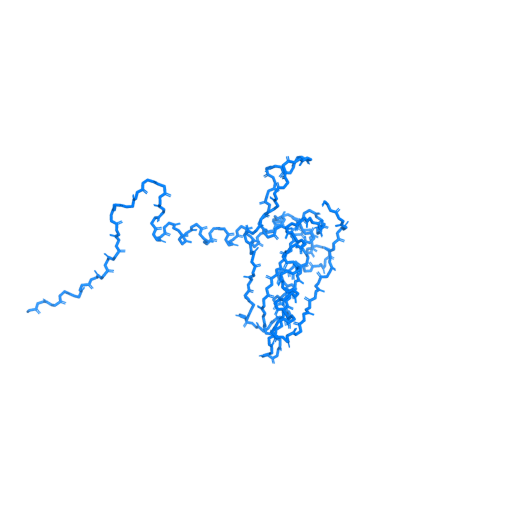-13.646 1.00 94.44 121 LEU A C 1
ATOM 916 O O . LEU A 1 121 ? -5.399 -0.968 -14.787 1.00 94.44 121 LEU A O 1
ATOM 920 N N . GLY A 1 122 ? -4.017 -1.805 -13.206 1.00 93.75 122 GLY A N 1
ATOM 921 C CA . GLY A 1 122 ? -3.572 -2.997 -13.937 1.00 93.75 122 GLY A CA 1
ATOM 922 C C . GLY A 1 122 ? -4.089 -4.296 -13.306 1.00 93.75 122 GLY A C 1
ATOM 923 O O . GLY A 1 122 ? -4.763 -4.277 -12.276 1.00 93.75 122 GLY A O 1
ATOM 924 N N . GLU A 1 123 ? -3.732 -5.443 -13.890 1.00 95.38 123 GLU A N 1
ATOM 925 C CA . GLU A 1 123 ? -4.182 -6.768 -13.423 1.00 95.38 123 GLU A CA 1
ATOM 926 C C . GLU A 1 123 ? -3.835 -7.026 -11.943 1.00 95.38 123 GLU A C 1
ATOM 928 O O . GLU A 1 123 ? -4.700 -7.395 -11.146 1.00 95.38 123 GLU A O 1
ATOM 933 N N . ARG A 1 124 ? -2.570 -6.814 -11.550 1.00 97.06 124 ARG A N 1
ATOM 934 C CA . ARG A 1 124 ? -2.089 -7.130 -10.194 1.00 97.06 124 ARG A CA 1
ATOM 935 C C . ARG A 1 124 ? -2.583 -6.131 -9.157 1.00 97.06 124 ARG A C 1
ATOM 937 O O . ARG A 1 124 ? -3.023 -6.553 -8.092 1.00 97.06 124 ARG A O 1
ATOM 944 N N . TYR A 1 125 ? -2.613 -4.850 -9.499 1.00 97.12 125 TYR A N 1
ATOM 945 C CA . TYR A 1 125 ? -3.334 -3.815 -8.763 1.00 97.12 125 TYR A CA 1
ATOM 946 C C . TYR A 1 125 ? -4.779 -4.240 -8.463 1.00 97.12 125 TYR A C 1
ATOM 948 O O . TYR A 1 125 ? -5.207 -4.225 -7.309 1.00 97.12 125 TYR A O 1
ATOM 956 N N . GLY A 1 126 ? -5.541 -4.636 -9.490 1.00 97.44 126 GLY A N 1
ATOM 957 C CA . GLY A 1 126 ? -6.945 -5.022 -9.336 1.00 97.44 126 GLY A CA 1
ATOM 958 C C . GLY A 1 126 ? -7.098 -6.249 -8.442 1.00 97.44 126 GLY A C 1
ATOM 959 O O . GLY A 1 126 ? -7.912 -6.250 -7.519 1.00 97.44 126 GLY A O 1
ATOM 960 N N . ALA A 1 127 ? -6.248 -7.258 -8.646 1.00 98.12 127 ALA A N 1
ATOM 961 C CA . ALA A 1 127 ? -6.226 -8.465 -7.827 1.00 98.12 127 ALA A CA 1
ATOM 962 C C . ALA A 1 127 ? -5.967 -8.173 -6.336 1.00 98.12 127 ALA A C 1
ATOM 964 O O . ALA A 1 127 ? -6.570 -8.822 -5.481 1.00 98.12 127 ALA A O 1
ATOM 965 N N . LYS A 1 128 ? -5.121 -7.184 -6.007 1.00 98.38 128 LYS A N 1
ATOM 966 C CA . LYS A 1 128 ? -4.902 -6.746 -4.617 1.00 98.38 128 LYS A CA 1
ATOM 967 C C . LYS A 1 128 ? -6.169 -6.160 -3.989 1.00 98.38 128 LYS A C 1
ATOM 969 O O . LYS A 1 128 ? -6.500 -6.508 -2.858 1.00 98.38 128 LYS A O 1
ATOM 974 N N . ILE A 1 129 ? -6.893 -5.305 -4.719 1.00 98.38 129 ILE A N 1
ATOM 975 C CA . ILE A 1 129 ? -8.149 -4.708 -4.232 1.00 98.38 129 ILE A CA 1
ATOM 976 C C . ILE A 1 129 ? -9.209 -5.791 -4.015 1.00 98.38 129 ILE A C 1
ATOM 978 O O . ILE A 1 129 ? -9.798 -5.861 -2.939 1.00 98.38 129 ILE A O 1
ATOM 982 N N . VAL A 1 130 ? -9.411 -6.675 -4.995 1.00 98.50 130 VAL A N 1
ATOM 983 C CA . VAL A 1 130 ? -10.375 -7.781 -4.872 1.00 98.50 130 VAL A CA 1
ATOM 984 C C . VAL A 1 130 ? -10.034 -8.662 -3.669 1.00 98.50 130 VAL A C 1
ATOM 986 O O . VAL A 1 130 ? -10.908 -8.960 -2.859 1.00 98.50 130 VAL A O 1
ATOM 989 N N . LYS A 1 131 ? -8.750 -8.985 -3.464 1.00 98.62 131 LYS A N 1
ATOM 990 C CA . LYS A 1 131 ? -8.302 -9.787 -2.320 1.00 98.62 131 LYS A CA 1
ATOM 991 C C . LYS A 1 131 ? -8.716 -9.182 -0.974 1.00 98.62 131 LYS A C 1
ATOM 993 O O . LYS A 1 131 ? -9.165 -9.922 -0.100 1.00 98.62 131 LYS A O 1
ATOM 998 N N . ILE A 1 132 ? -8.545 -7.876 -0.761 1.00 98.31 132 ILE A N 1
ATOM 999 C CA . ILE A 1 132 ? -8.949 -7.268 0.517 1.00 98.31 132 ILE A CA 1
ATOM 1000 C C . ILE A 1 132 ? -10.468 -7.111 0.642 1.00 98.31 132 ILE A C 1
ATOM 1002 O O . ILE A 1 132 ? -10.975 -7.174 1.757 1.00 98.31 132 ILE A O 1
ATOM 1006 N N . MET A 1 133 ? -11.198 -6.958 -0.470 1.00 98.62 133 MET A N 1
ATOM 1007 C CA . MET A 1 133 ? -12.664 -6.969 -0.469 1.00 98.62 133 MET A CA 1
ATOM 1008 C C . MET A 1 133 ? -13.191 -8.332 -0.014 1.00 98.62 133 MET A C 1
ATOM 1010 O O . MET A 1 133 ? -14.040 -8.393 0.874 1.00 98.62 133 MET A O 1
ATOM 1014 N N . ASP A 1 134 ? -12.631 -9.417 -0.551 1.00 98.62 134 ASP A N 1
ATOM 1015 C CA . ASP A 1 134 ? -12.984 -10.783 -0.161 1.00 98.62 134 ASP A CA 1
ATOM 1016 C C . ASP A 1 134 ? -12.667 -11.047 1.316 1.00 98.62 134 ASP A C 1
ATOM 1018 O O . ASP A 1 134 ? -13.467 -11.649 2.036 1.00 98.62 134 ASP A O 1
ATOM 1022 N N . GLN A 1 135 ? -11.517 -10.569 1.803 1.00 98.38 135 GLN A N 1
ATOM 1023 C CA . GLN A 1 135 ? -11.158 -10.687 3.219 1.00 98.38 135 GLN A CA 1
ATOM 1024 C C . GLN A 1 135 ? -12.083 -9.871 4.129 1.00 98.38 135 GLN A C 1
ATOM 1026 O O . GLN A 1 135 ? -12.503 -10.377 5.171 1.00 98.38 135 GLN A O 1
ATOM 1031 N N . ALA A 1 136 ? -12.436 -8.645 3.734 1.00 98.56 136 ALA A N 1
ATOM 1032 C CA . ALA A 1 136 ? -13.378 -7.807 4.466 1.00 98.56 136 ALA A CA 1
ATOM 1033 C C . ALA A 1 136 ? -14.747 -8.484 4.581 1.00 98.56 136 ALA A C 1
ATOM 1035 O O . ALA A 1 136 ? -15.293 -8.586 5.681 1.00 98.56 136 ALA A O 1
ATOM 1036 N N . LEU A 1 137 ? -15.250 -9.022 3.464 1.00 98.44 137 LEU A N 1
ATOM 1037 C CA . LEU A 1 137 ? -16.506 -9.764 3.412 1.00 98.44 137 LEU A CA 1
ATOM 1038 C C . LEU A 1 137 ? -16.461 -11.001 4.316 1.00 98.44 137 LEU A C 1
ATOM 1040 O O . LEU A 1 137 ? -17.354 -11.195 5.139 1.00 98.44 137 LEU A O 1
ATOM 1044 N N . LYS A 1 138 ? -15.400 -11.809 4.208 1.00 98.44 138 LYS A N 1
ATOM 1045 C CA . LYS A 1 138 ? -15.216 -13.028 5.008 1.00 98.44 138 LYS A CA 1
ATOM 1046 C C . LYS A 1 138 ? -15.196 -12.748 6.511 1.00 98.44 138 LYS A C 1
ATOM 1048 O O . LYS A 1 138 ? -15.720 -13.545 7.285 1.00 98.44 138 LYS A O 1
ATOM 1053 N N . ASN A 1 139 ? -14.598 -11.631 6.914 1.00 97.94 139 ASN A N 1
ATOM 1054 C CA . ASN A 1 139 ? -14.422 -11.271 8.319 1.00 97.94 139 ASN A CA 1
ATOM 1055 C C . ASN A 1 139 ? -15.516 -10.330 8.848 1.00 97.94 139 ASN A C 1
ATOM 1057 O O . ASN A 1 139 ? -15.434 -9.898 9.996 1.00 97.94 139 ASN A O 1
ATOM 1061 N N . GLY A 1 140 ? -16.522 -9.986 8.033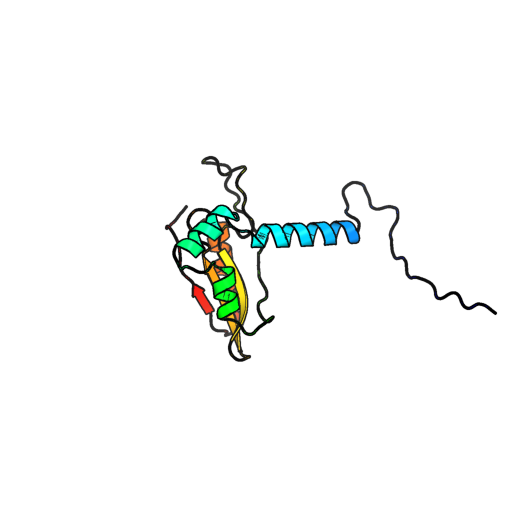 1.00 97.81 140 GLY A N 1
ATOM 1062 C CA . GLY A 1 140 ? -17.596 -9.068 8.426 1.00 97.81 140 GLY A CA 1
ATOM 1063 C C . GLY A 1 140 ? -17.089 -7.680 8.833 1.00 97.81 140 GLY A C 1
ATOM 1064 O O . GLY A 1 140 ? -17.659 -7.048 9.722 1.00 97.81 140 GLY A O 1
ATOM 1065 N N . CYS A 1 141 ? -15.990 -7.225 8.229 1.00 98.19 141 CYS A N 1
ATOM 1066 C CA . CYS A 1 141 ? -15.334 -5.963 8.561 1.00 98.19 141 CYS A CA 1
ATOM 1067 C C . CYS A 1 141 ? -15.651 -4.882 7.512 1.00 98.19 141 CYS A C 1
ATOM 1069 O O . CYS A 1 141 ? -15.761 -5.199 6.326 1.00 98.19 141 CYS A O 1
ATOM 1071 N N . PRO A 1 142 ? -15.758 -3.598 7.902 1.00 98.50 142 PRO A N 1
ATOM 1072 C CA . PRO A 1 142 ? -15.852 -2.500 6.946 1.00 98.50 142 PRO A CA 1
ATOM 1073 C C . PRO A 1 142 ? -14.639 -2.449 6.013 1.00 98.50 142 PRO A C 1
ATOM 1075 O O . PRO A 1 142 ? -13.526 -2.799 6.415 1.00 98.50 142 PRO A O 1
ATOM 1078 N N . ILE A 1 143 ? -14.852 -1.942 4.798 1.00 98.50 143 ILE A N 1
ATOM 1079 C CA . ILE A 1 143 ? -13.782 -1.612 3.856 1.00 98.50 143 ILE A CA 1
ATOM 1080 C C . ILE A 1 143 ? -13.838 -0.132 3.472 1.00 98.50 143 ILE A C 1
ATOM 1082 O O . ILE A 1 143 ? -14.911 0.402 3.193 1.00 98.50 143 ILE A O 1
ATOM 1086 N N . ILE A 1 144 ? -12.679 0.526 3.455 1.00 98.69 144 ILE A N 1
ATOM 1087 C CA . ILE A 1 144 ? -12.515 1.925 3.049 1.00 98.69 144 ILE A CA 1
ATOM 1088 C C . ILE A 1 144 ? -11.584 1.989 1.836 1.00 98.69 144 ILE A C 1
ATOM 1090 O O . ILE A 1 144 ? -10.509 1.396 1.829 1.00 98.69 144 ILE A O 1
ATOM 1094 N N . GLY A 1 145 ? -12.000 2.712 0.798 1.00 98.31 145 GLY A N 1
ATOM 1095 C CA . GLY A 1 145 ? -11.224 2.884 -0.429 1.00 98.31 145 GLY A CA 1
ATOM 1096 C C . GLY A 1 145 ? -10.899 4.346 -0.705 1.00 98.31 145 GLY A C 1
ATOM 1097 O O . GLY A 1 145 ? -11.811 5.150 -0.896 1.00 98.31 145 GLY A O 1
ATOM 1098 N N . PHE A 1 146 ? -9.612 4.688 -0.789 1.00 98.19 146 PHE A N 1
ATOM 1099 C CA . PHE A 1 146 ? -9.162 5.986 -1.294 1.00 98.19 146 PHE A CA 1
ATOM 1100 C C . PHE A 1 146 ? -8.925 5.898 -2.801 1.00 98.19 146 PHE A C 1
ATOM 1102 O O . PHE A 1 146 ? -7.879 5.422 -3.247 1.00 98.19 146 PHE A O 1
ATOM 1109 N N . ASN A 1 147 ? -9.905 6.365 -3.573 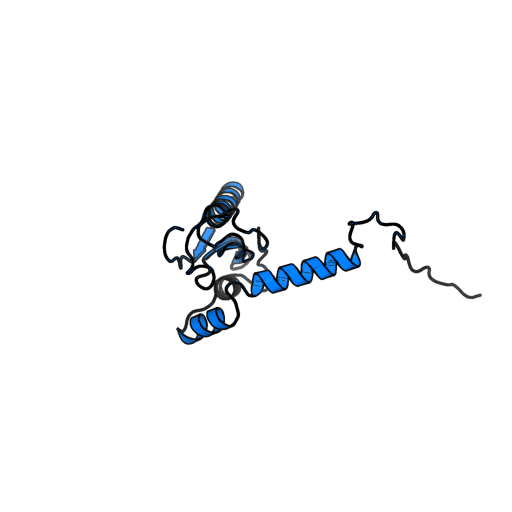1.00 97.00 147 ASN A N 1
ATOM 1110 C CA . ASN A 1 147 ? -9.848 6.356 -5.030 1.00 97.00 147 ASN A CA 1
ATOM 1111 C C . ASN A 1 147 ? -9.123 7.606 -5.558 1.00 97.00 147 ASN A C 1
ATOM 1113 O O . ASN A 1 147 ? -9.568 8.728 -5.329 1.00 97.00 147 ASN A O 1
ATOM 1117 N N . ASP A 1 148 ? -8.007 7.400 -6.252 1.00 93.56 148 ASP A N 1
ATOM 1118 C CA . ASP A 1 148 ? -7.142 8.419 -6.860 1.00 93.56 148 ASP A CA 1
ATOM 1119 C C . ASP A 1 148 ? -6.433 7.771 -8.063 1.00 93.56 148 ASP A C 1
ATOM 1121 O O . ASP A 1 148 ? -5.241 7.458 -8.027 1.00 93.56 148 ASP A O 1
ATOM 1125 N N . SER A 1 149 ? -7.220 7.459 -9.099 1.00 89.88 149 SER A N 1
ATOM 1126 C CA . SER A 1 149 ? -6.791 6.695 -10.277 1.00 89.88 149 SER A CA 1
ATOM 1127 C C . SER A 1 149 ? -6.887 7.505 -11.565 1.00 89.88 149 SER A C 1
ATOM 1129 O O . SER A 1 149 ? -7.841 8.251 -11.779 1.00 89.88 149 SER A O 1
ATOM 1131 N N . GLY A 1 150 ? -5.919 7.295 -12.458 1.00 91.56 150 GLY A N 1
ATOM 1132 C CA . GLY A 1 150 ? -5.927 7.787 -13.834 1.00 91.56 150 GLY A CA 1
ATOM 1133 C C . GLY A 1 150 ? -6.712 6.928 -14.837 1.00 91.56 150 GLY A C 1
ATOM 1134 O O . GLY A 1 150 ? -6.673 7.238 -16.023 1.00 91.56 150 GLY A O 1
ATOM 1135 N N . GLY A 1 151 ? -7.399 5.859 -14.407 1.00 92.62 151 GLY A N 1
ATOM 1136 C CA . GLY A 1 151 ? -8.142 4.940 -15.286 1.00 92.62 151 GLY A CA 1
ATOM 1137 C C . GLY A 1 151 ? -7.481 3.563 -15.424 1.00 92.62 151 GLY A C 1
ATOM 1138 O O . GLY A 1 151 ? -6.721 3.153 -14.556 1.00 92.62 151 GLY A O 1
ATOM 1139 N N . ALA A 1 152 ? -7.775 2.819 -16.491 1.00 91.81 152 ALA A N 1
ATOM 1140 C CA . ALA A 1 152 ? -7.190 1.492 -16.730 1.00 91.81 152 ALA A CA 1
ATOM 1141 C C . ALA A 1 152 ? -5.800 1.578 -17.392 1.00 91.81 152 ALA A C 1
ATOM 1143 O O . ALA A 1 152 ? -5.523 2.535 -18.117 1.00 91.81 152 ALA A O 1
ATOM 1144 N N . ARG A 1 153 ? -4.948 0.571 -17.162 1.00 88.50 153 ARG A N 1
ATOM 1145 C CA . ARG A 1 153 ? -3.687 0.350 -17.886 1.00 88.50 153 ARG A CA 1
ATOM 1146 C C . ARG A 1 153 ? -3.513 -1.104 -18.311 1.00 88.50 153 ARG A C 1
ATOM 1148 O O . ARG A 1 153 ? -3.978 -1.996 -17.567 1.00 88.50 153 ARG A O 1
#

Sequence (153 aa):
MANTKRTTRILRPDLPAGVLSQREALEKLDTLTEDAHVGGGKARIEKQHAGGKLTARERINLLCDEGSFEEIDAFVTHNVSAYGLADKKPLGDGVVTGVGRVYGRPVYVFAQDFTVFGGSLGERYGAKIVKIMDQALKNGCPIIGFNDSGGAR

Radius of gyration: 19.5 Å; chains: 1; bounding box: 53×45×62 Å

pLDDT: mean 90.42, std 15.09, range [36.41, 98.81]

Secondary structure (DSSP, 8-state):
------------TTPPTTPPPHHHHHHHHHHHHHHHHHTT-HHHHHHHHHTT---HHHHHHHHSPTT--EEESTT------TTTTTT---GGGGEEEEEEEETTEEEEEEEE-TTTGGG-B-HHHHHHHHHHHHHHHHTT--EEEE-----B-

Foldseek 3Di:
DDDDDDDPPPFPVCDDPPDDTPVRVVVVVVVLLVQLVCALHPVLCVVCVVVVHHFFVVVVCVQADHPFWDWDQSQDFDPDPPPPCVPPTRGPNQKTWTWGHGVNFIETEMEGGCSHPRSADDDRNVVRVVVSVVVCVVVVHHYYYHDRHPYHD